Protein AF-A0ABD5DVJ6-F1 (afdb_monomer)

Nearest PDB structures (foldseek):
  5ahw-assembly3_E  TM=5.246E-01  e=1.212E+00  Mycolicibacterium smegmatis MC2 155
  5lp7-assembly2_C  TM=3.455E-01  e=2.845E-01  Bacillus subtilis subsp. subtilis str. 168
  5lp7-assembly1_G  TM=3.890E-01  e=6.079E-01  Bacillus subtilis subs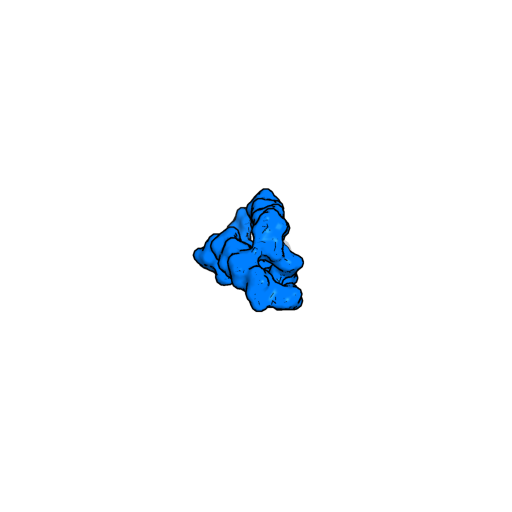p. subtilis str. 168
  7m3j-assembly1_B  TM=4.623E-01  e=2.417E+00  Homo sapiens

Organism: Acinetobacter baumannii (NCBI:txid470)

Radius of gyration: 22.81 Å; Cα contacts (8 Å, |Δi|>4): 68; chains: 1; bounding box: 55×20×65 Å

InterPro domains:
  IPR000788 Ribonucleotide reductase large subunit, C-terminal [PF02867] (2-57)
  IPR039718 Ribonucleoside-diphosphate reductase large subunit [PTHR11573] (2-69)

Structure (mmCIF, N/CA/C/O backbone):
data_AF-A0ABD5DVJ6-F1
#
_entry.id   AF-A0ABD5DVJ6-F1
#
loop_
_atom_site.group_PDB
_atom_site.id
_atom_site.type_symbol
_atom_site.label_atom_id
_atom_site.label_alt_id
_atom_site.label_comp_id
_atom_site.label_asym_id
_atom_site.label_entity_id
_atom_site.label_seq_id
_atom_site.pdbx_PDB_ins_code
_atom_site.Cartn_x
_atom_site.Cartn_y
_atom_site.Cartn_z
_atom_site.occupancy
_atom_site.B_iso_or_equiv
_atom_site.auth_seq_id
_atom_site.auth_comp_id
_atom_site.auth_asym_id
_atom_site.auth_atom_id
_atom_site.pdbx_PDB_model_num
ATOM 1 N N . SER A 1 1 ? -4.459 -7.297 -8.557 1.00 83.50 1 SER A N 1
ATOM 2 C CA . SER A 1 1 ? -4.554 -7.589 -10.003 1.00 83.50 1 SER A CA 1
ATOM 3 C C . SER A 1 1 ? -4.332 -6.303 -10.767 1.00 83.50 1 SER A C 1
ATOM 5 O O . SER A 1 1 ? -4.823 -5.284 -10.299 1.00 83.50 1 SER A O 1
ATOM 7 N N . TYR A 1 2 ? -3.640 -6.334 -11.909 1.00 89.00 2 TYR A N 1
ATOM 8 C CA . TYR A 1 2 ? -3.500 -5.151 -12.763 1.00 89.00 2 TYR A CA 1
ATOM 9 C C . TYR A 1 2 ? -4.847 -4.720 -13.343 1.00 89.00 2 TYR A C 1
ATOM 11 O O . TYR A 1 2 ? -5.103 -3.536 -13.437 1.00 89.00 2 TYR A O 1
ATOM 19 N N . TYR A 1 3 ? -5.745 -5.646 -13.680 1.00 91.50 3 TYR A N 1
ATOM 20 C CA . TYR A 1 3 ? -6.992 -5.344 -14.401 1.00 91.50 3 TYR A CA 1
ATOM 21 C C . TYR A 1 3 ? -8.154 -4.864 -13.526 1.00 91.50 3 TYR A C 1
ATOM 23 O O . TYR A 1 3 ? -9.216 -4.548 -14.046 1.00 91.50 3 TYR A O 1
ATOM 31 N N . VAL A 1 4 ? -7.949 -4.798 -12.213 1.00 93.38 4 VAL A N 1
ATOM 32 C CA . VAL A 1 4 ? -8.937 -4.299 -11.254 1.00 93.38 4 VAL A CA 1
ATOM 33 C C . VAL A 1 4 ? -8.522 -2.892 -10.846 1.00 93.38 4 VAL A C 1
ATOM 35 O O . VAL A 1 4 ? -7.334 -2.645 -10.649 1.00 93.38 4 VAL A O 1
ATOM 38 N N . ASP A 1 5 ? -9.472 -1.971 -10.706 1.00 94.88 5 ASP A N 1
ATOM 39 C CA . ASP A 1 5 ? -9.168 -0.662 -10.129 1.00 94.88 5 ASP A CA 1
ATOM 40 C C . ASP A 1 5 ? -8.758 -0.831 -8.654 1.00 94.88 5 ASP A C 1
ATOM 42 O O . ASP A 1 5 ? -9.460 -1.436 -7.835 1.00 94.88 5 ASP A O 1
ATOM 46 N N . GLN A 1 6 ? -7.573 -0.313 -8.326 1.00 96.62 6 GLN A N 1
ATOM 47 C CA . GLN A 1 6 ? -6.962 -0.473 -7.013 1.00 96.62 6 GLN A CA 1
ATOM 48 C C . GLN A 1 6 ? -7.784 0.194 -5.904 1.00 96.62 6 GLN A C 1
ATOM 50 O O . GLN A 1 6 ? -7.746 -0.277 -4.767 1.00 96.62 6 GLN A O 1
ATOM 55 N N . LEU A 1 7 ? -8.598 1.210 -6.214 1.00 97.31 7 LEU A N 1
ATOM 56 C CA . LEU A 1 7 ? -9.497 1.820 -5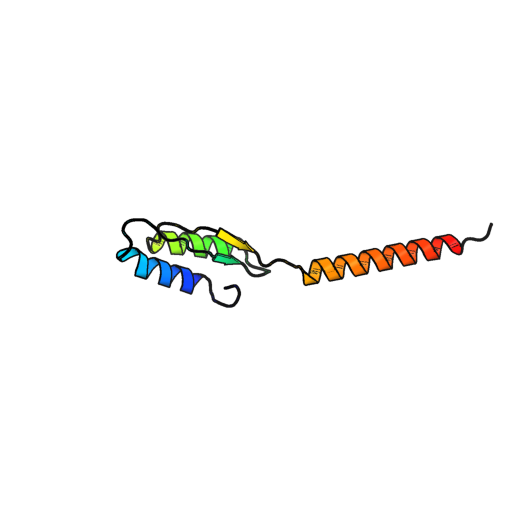.234 1.00 97.31 7 LEU A CA 1
ATOM 57 C C . LEU A 1 7 ? -10.541 0.830 -4.708 1.00 97.31 7 LEU A C 1
ATOM 59 O O . LEU A 1 7 ? -10.878 0.884 -3.524 1.00 97.31 7 LEU A O 1
ATOM 63 N N . TYR A 1 8 ? -11.022 -0.107 -5.529 1.00 97.50 8 TYR A N 1
ATOM 64 C CA . TYR A 1 8 ? -11.924 -1.161 -5.052 1.00 97.50 8 TYR A CA 1
ATOM 65 C C . TYR A 1 8 ? -11.215 -2.124 -4.105 1.00 97.50 8 TYR A C 1
ATOM 67 O O . TYR A 1 8 ? -11.780 -2.490 -3.074 1.00 97.50 8 TYR A O 1
ATOM 75 N N . ILE A 1 9 ? -9.967 -2.492 -4.408 1.00 97.25 9 ILE A N 1
ATOM 76 C CA . ILE A 1 9 ? -9.164 -3.352 -3.530 1.00 97.25 9 ILE A CA 1
ATOM 77 C C . ILE A 1 9 ? -8.939 -2.669 -2.179 1.00 97.25 9 ILE A C 1
ATOM 79 O O . ILE A 1 9 ? -9.140 -3.298 -1.141 1.00 97.25 9 ILE A O 1
ATOM 83 N N . ILE A 1 10 ? -8.591 -1.380 -2.187 1.00 97.88 10 ILE A N 1
ATOM 84 C CA . ILE A 1 10 ? -8.380 -0.579 -0.974 1.00 97.88 10 ILE A CA 1
ATOM 85 C C . ILE A 1 10 ? -9.664 -0.492 -0.148 1.00 97.88 10 ILE A C 1
ATOM 87 O O . ILE A 1 10 ? -9.634 -0.762 1.050 1.00 97.88 10 ILE A O 1
ATOM 91 N N . LYS A 1 11 ? -10.804 -0.174 -0.775 1.00 97.88 11 LYS A N 1
ATOM 92 C CA . LYS A 1 11 ? -12.103 -0.099 -0.088 1.00 97.88 11 LYS A CA 1
ATOM 93 C C . LYS A 1 11 ? -12.491 -1.441 0.528 1.00 97.88 11 LYS A C 1
ATOM 95 O O . LYS A 1 11 ? -12.840 -1.496 1.704 1.00 97.88 11 LYS A O 1
ATOM 100 N N . ALA A 1 12 ? -12.375 -2.531 -0.228 1.00 97.44 12 ALA A N 1
ATOM 101 C CA . ALA A 1 12 ? -12.665 -3.871 0.275 1.00 97.44 12 ALA A CA 1
ATOM 102 C C . ALA A 1 12 ? -11.719 -4.276 1.421 1.00 97.44 12 ALA A C 1
ATOM 104 O O . ALA A 1 12 ? -12.147 -4.916 2.383 1.00 97.44 12 ALA A O 1
ATOM 105 N N . ALA A 1 13 ? -10.439 -3.895 1.342 1.00 97.62 13 ALA A N 1
ATOM 106 C CA . ALA A 1 13 ? -9.467 -4.119 2.407 1.00 97.62 13 ALA A CA 1
ATOM 107 C C . ALA A 1 13 ? -9.812 -3.329 3.670 1.00 97.62 13 ALA A C 1
ATOM 109 O O . ALA A 1 13 ? -9.801 -3.901 4.758 1.00 97.62 13 ALA A O 1
ATOM 110 N N . ALA A 1 14 ? -10.191 -2.062 3.529 1.00 97.50 14 ALA A N 1
ATOM 111 C CA . ALA A 1 14 ? -10.594 -1.224 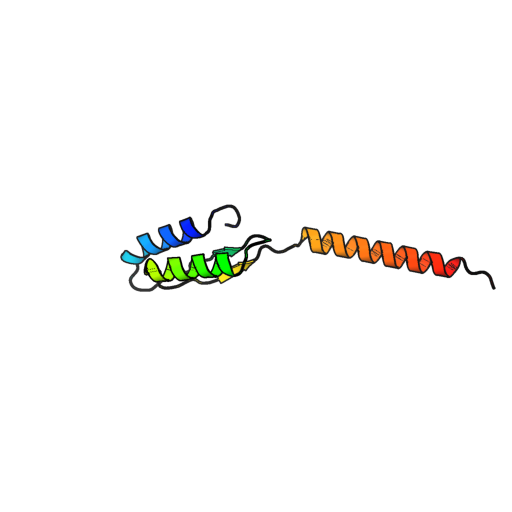4.647 1.00 97.50 14 ALA A CA 1
ATOM 112 C C . ALA A 1 14 ? -11.860 -1.749 5.346 1.00 97.50 14 ALA A C 1
ATOM 114 O O . ALA A 1 14 ? -11.895 -1.819 6.570 1.00 97.50 14 ALA A O 1
ATOM 115 N N . VAL A 1 15 ? -12.869 -2.212 4.597 1.00 97.81 15 VAL A N 1
ATOM 116 C CA . VAL A 1 15 ? -14.104 -2.770 5.185 1.00 97.81 15 VAL A CA 1
ATOM 117 C C . VAL A 1 15 ? -13.809 -3.979 6.075 1.00 97.81 15 VAL A C 1
ATOM 119 O O . VAL A 1 15 ? -14.291 -4.047 7.206 1.00 97.81 15 VAL A O 1
ATOM 122 N N . ARG A 1 16 ? -12.987 -4.928 5.604 1.00 97.06 16 ARG A N 1
ATOM 123 C CA . ARG A 1 16 ? -12.636 -6.109 6.412 1.00 97.06 16 ARG A CA 1
ATOM 124 C C . ARG A 1 16 ? -11.655 -5.796 7.547 1.00 97.06 16 ARG A C 1
ATOM 126 O O . ARG A 1 16 ? -11.628 -6.537 8.522 1.00 97.06 16 ARG A O 1
ATOM 133 N N . GLN A 1 17 ? -10.904 -4.688 7.464 1.00 96.62 17 GLN A N 1
ATOM 134 C CA . GLN A 1 17 ? -9.947 -4.262 8.495 1.00 96.62 17 GLN A CA 1
ATOM 135 C C . GLN A 1 17 ? -10.601 -4.087 9.873 1.00 96.62 17 GLN A C 1
ATOM 137 O O . GLN A 1 17 ? -9.921 -4.293 10.876 1.00 96.62 17 GLN A O 1
ATOM 142 N N . LYS A 1 18 ? -11.907 -3.776 9.923 1.00 95.50 18 LYS A N 1
ATOM 143 C CA . LYS A 1 18 ? -12.709 -3.708 11.157 1.00 95.50 18 LYS A CA 1
ATOM 144 C C . LYS A 1 18 ? -12.629 -4.987 12.000 1.00 95.50 18 LYS A C 1
ATOM 146 O O . LYS A 1 18 ? -12.675 -4.904 13.221 1.00 95.50 18 LYS A O 1
ATOM 151 N N . TRP A 1 19 ? -12.524 -6.146 11.354 1.00 97.06 19 TRP A N 1
ATOM 152 C CA . TRP A 1 19 ? -12.547 -7.463 12.000 1.00 97.06 19 TRP A CA 1
ATOM 153 C C . TRP A 1 19 ? -11.149 -8.074 12.158 1.00 97.06 19 TRP A C 1
ATOM 155 O O . TRP A 1 19 ? -11.029 -9.233 12.538 1.00 97.06 19 TRP A O 1
ATOM 165 N N . ILE A 1 20 ? -10.099 -7.310 11.839 1.00 96.81 20 ILE A N 1
ATOM 166 C CA . ILE A 1 20 ? -8.699 -7.731 11.929 1.00 96.81 20 ILE A CA 1
ATOM 167 C C . ILE A 1 20 ? -8.029 -6.900 13.024 1.00 96.81 20 ILE A C 1
ATOM 169 O O . ILE A 1 20 ? -7.811 -5.690 12.876 1.00 96.81 20 ILE A O 1
ATOM 173 N N . ASP A 1 21 ? -7.686 -7.572 14.116 1.00 96.44 21 ASP A N 1
ATOM 174 C CA . ASP A 1 21 ? -7.018 -7.019 15.293 1.00 96.44 21 ASP A CA 1
ATOM 175 C C . ASP A 1 21 ? -5.638 -6.440 14.942 1.00 96.44 21 ASP A C 1
ATOM 177 O O . ASP A 1 21 ? -5.346 -5.286 15.266 1.00 96.44 21 ASP A O 1
ATOM 181 N N . GLN A 1 22 ? -4.842 -7.179 14.165 1.00 96.00 22 GLN A N 1
ATOM 182 C CA . GLN A 1 22 ? -3.535 -6.746 13.675 1.00 96.00 22 GLN A CA 1
ATOM 183 C C . GLN A 1 22 ? -3.661 -6.038 12.326 1.00 96.00 22 GLN A C 1
ATOM 185 O O . GLN A 1 22 ? -4.267 -4.975 12.236 1.00 96.00 22 GLN A O 1
ATOM 190 N N . SER A 1 23 ? -3.108 -6.591 11.251 1.00 96.06 23 SER A N 1
ATOM 191 C CA . SER A 1 23 ? -3.137 -5.993 9.920 1.00 96.06 23 SER A CA 1
ATOM 192 C C . SER A 1 23 ? -3.240 -7.070 8.848 1.00 96.06 23 SER A C 1
ATOM 194 O O . SER A 1 23 ? -3.338 -8.258 9.142 1.00 96.06 23 SER A O 1
ATOM 196 N N . GLN A 1 24 ? -3.250 -6.644 7.594 1.00 96.56 24 GLN A N 1
ATOM 197 C CA . GLN A 1 24 ? -3.341 -7.531 6.447 1.00 96.56 24 GLN A CA 1
ATOM 198 C C . GLN A 1 24 ? -2.487 -6.999 5.308 1.00 96.56 24 GLN A C 1
ATOM 200 O O . GLN A 1 24 ? -2.475 -5.803 5.014 1.00 96.56 24 GLN A O 1
ATOM 205 N N . SER A 1 25 ? -1.817 -7.906 4.612 1.00 97.12 25 SER A N 1
ATOM 206 C CA . SER A 1 25 ? -1.010 -7.544 3.456 1.00 97.12 25 SER A CA 1
ATOM 207 C C . SER A 1 25 ? -1.902 -7.147 2.281 1.00 97.12 25 SER A C 1
ATOM 209 O O . SER A 1 25 ? -2.475 -7.997 1.599 1.00 97.12 25 SER A O 1
ATOM 211 N N . THR A 1 26 ? -2.008 -5.843 2.024 1.00 97.06 26 THR A N 1
ATOM 212 C CA . THR A 1 26 ? -2.734 -5.314 0.860 1.00 97.06 26 THR A CA 1
ATOM 213 C C . THR A 1 26 ? -1.748 -4.940 -0.242 1.00 97.06 26 THR A C 1
ATOM 215 O O . THR A 1 26 ? -1.033 -3.947 -0.124 1.00 97.06 26 THR A O 1
ATOM 218 N N . ASN A 1 27 ? -1.704 -5.739 -1.311 1.00 96.75 27 ASN A N 1
ATOM 219 C CA . ASN A 1 27 ? -0.856 -5.491 -2.480 1.00 96.75 27 ASN A CA 1
ATOM 220 C C . ASN A 1 27 ? -1.587 -4.646 -3.523 1.00 96.75 27 ASN A C 1
ATOM 222 O O . ASN A 1 27 ? -2.675 -5.019 -3.968 1.00 96.75 27 ASN A O 1
ATOM 226 N N . LEU A 1 28 ? -0.953 -3.557 -3.951 1.00 96.81 28 LEU A N 1
ATOM 227 C CA . LEU A 1 28 ? -1.421 -2.686 -5.022 1.00 96.81 28 LEU A CA 1
ATOM 228 C C . LEU A 1 28 ? -0.634 -2.957 -6.301 1.00 96.81 28 LEU A C 1
ATOM 230 O O . LEU A 1 28 ? 0.552 -3.282 -6.270 1.00 96.81 28 LEU A O 1
ATOM 234 N N . PHE A 1 29 ? -1.304 -2.828 -7.437 1.00 96.25 29 PHE A N 1
ATOM 235 C CA . PHE A 1 29 ? -0.750 -3.123 -8.751 1.00 96.25 29 PHE A CA 1
ATOM 236 C C . PHE A 1 29 ? -0.895 -1.896 -9.646 1.00 96.25 29 PHE A C 1
ATOM 238 O O . PHE A 1 29 ? -2.003 -1.544 -10.046 1.00 96.25 29 PHE A O 1
ATOM 245 N N . ALA A 1 30 ? 0.225 -1.256 -9.967 1.00 95.06 30 ALA A N 1
ATOM 246 C CA . ALA A 1 30 ? 0.269 -0.126 -10.882 1.00 95.06 30 ALA A CA 1
ATOM 247 C C . ALA A 1 30 ? 0.476 -0.622 -12.315 1.00 95.06 30 ALA A C 1
ATOM 249 O O . ALA A 1 30 ? 1.461 -1.300 -12.620 1.00 95.06 30 ALA A O 1
ATOM 250 N N . LYS A 1 31 ? -0.466 -0.288 -13.200 1.00 93.12 31 LYS A N 1
ATOM 251 C CA . LYS A 1 31 ? -0.313 -0.499 -14.645 1.00 93.12 31 LYS A CA 1
ATOM 252 C C . LYS A 1 31 ? 0.701 0.485 -15.225 1.00 93.12 31 LYS A C 1
ATOM 254 O O . LYS A 1 31 ? 0.974 1.531 -14.630 1.00 93.12 31 LYS A O 1
ATOM 259 N N . GLN A 1 32 ? 1.189 0.192 -16.428 1.00 88.44 32 GLN A N 1
ATOM 260 C CA . GLN A 1 32 ? 1.884 1.197 -17.235 1.00 88.44 32 GLN A CA 1
ATOM 261 C C . GLN A 1 32 ? 1.031 2.469 -17.353 1.00 88.44 32 GLN A C 1
ATOM 263 O O . GLN A 1 32 ? -0.174 2.393 -17.586 1.00 88.44 32 GLN A O 1
ATOM 268 N N . GLY A 1 33 ? 1.665 3.627 -17.173 1.00 88.75 33 GLY A N 1
ATOM 269 C CA . GLY A 1 33 ? 0.989 4.926 -17.214 1.00 88.75 33 GLY A CA 1
ATOM 270 C C . GLY A 1 33 ? 0.318 5.354 -15.906 1.00 88.75 33 GLY A C 1
ATOM 271 O O . GLY A 1 33 ? -0.237 6.445 -15.868 1.00 88.75 33 GLY A O 1
ATOM 272 N N . THR A 1 34 ? 0.394 4.555 -14.831 1.00 93.56 34 THR A N 1
ATOM 273 C CA . THR A 1 34 ? -0.030 5.010 -13.493 1.00 93.56 34 THR A CA 1
ATOM 274 C C . THR A 1 34 ? 0.826 6.204 -13.077 1.00 93.56 34 THR A C 1
ATOM 276 O O . THR A 1 34 ? 2.055 6.115 -13.063 1.00 93.56 34 THR A O 1
ATOM 279 N N . THR A 1 35 ? 0.185 7.321 -12.747 1.00 95.31 35 THR A N 1
ATOM 280 C CA . THR A 1 35 ? 0.873 8.566 -12.396 1.00 95.31 35 THR A CA 1
ATOM 281 C C . THR A 1 35 ? 1.095 8.681 -10.889 1.00 95.31 35 THR A C 1
ATOM 283 O O . THR A 1 35 ? 0.433 8.024 -10.086 1.00 95.31 35 THR A O 1
ATOM 286 N N . GLY A 1 36 ? 1.991 9.582 -10.473 1.00 96.44 36 GLY A N 1
ATOM 287 C CA . GLY A 1 36 ? 2.173 9.892 -9.050 1.00 96.44 36 GLY A CA 1
ATOM 288 C C . GLY A 1 36 ? 0.899 10.424 -8.381 1.00 96.44 36 GLY A C 1
ATOM 289 O O . GLY A 1 36 ? 0.665 10.151 -7.207 1.00 96.44 36 GLY A O 1
ATOM 290 N N . ARG A 1 37 ? 0.036 11.115 -9.137 1.00 97.50 37 ARG A N 1
ATOM 291 C CA . ARG A 1 37 ? -1.261 11.599 -8.648 1.00 97.50 37 ARG A CA 1
ATOM 292 C C . ARG A 1 37 ? -2.232 10.453 -8.363 1.00 97.50 37 ARG A C 1
ATOM 294 O O . ARG A 1 37 ? -2.976 10.519 -7.389 1.00 97.50 37 ARG A O 1
ATOM 301 N N . ASP A 1 38 ? -2.201 9.400 -9.175 1.00 96.88 38 ASP A N 1
ATOM 302 C CA . ASP A 1 38 ? -3.019 8.205 -8.942 1.00 96.88 38 ASP A CA 1
ATOM 303 C C . ASP A 1 38 ? -2.569 7.480 -7.671 1.00 96.88 38 ASP A C 1
ATOM 305 O O . ASP A 1 38 ? -3.397 7.080 -6.853 1.00 96.88 38 ASP A O 1
ATOM 309 N N . LEU A 1 39 ? -1.253 7.375 -7.464 1.00 97.38 39 LEU A N 1
ATOM 310 C CA . LEU A 1 39 ? -0.690 6.793 -6.246 1.00 97.38 39 LEU A CA 1
ATOM 311 C C . LEU A 1 39 ? -1.063 7.610 -5.003 1.00 97.38 39 LEU A C 1
ATOM 313 O O . 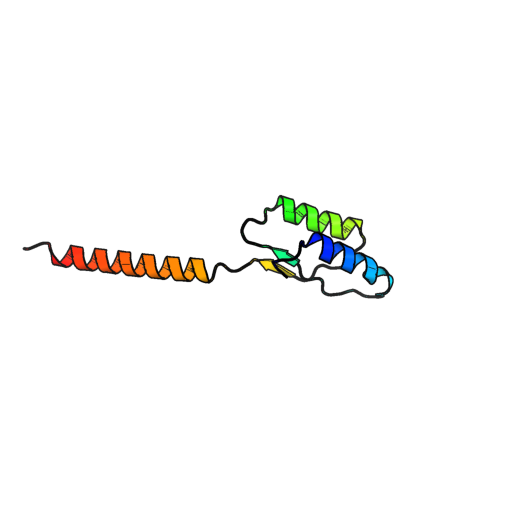LEU A 1 39 ? -1.492 7.032 -4.004 1.00 97.38 39 LEU A O 1
ATOM 317 N N . ASP A 1 40 ? -0.956 8.939 -5.066 1.00 97.94 40 ASP A N 1
ATOM 318 C CA . ASP A 1 40 ? -1.383 9.824 -3.976 1.00 97.94 40 ASP A CA 1
ATOM 319 C C . ASP A 1 40 ? -2.866 9.625 -3.634 1.00 97.94 40 ASP A C 1
ATOM 321 O O . ASP A 1 40 ? -3.224 9.455 -2.465 1.00 97.94 40 ASP A O 1
ATOM 325 N N . LEU A 1 41 ? -3.729 9.538 -4.652 1.00 98.19 41 LEU A N 1
ATOM 326 C CA . LEU A 1 41 ? -5.147 9.251 -4.463 1.00 98.19 41 LEU A CA 1
ATOM 327 C C . LEU A 1 41 ? -5.364 7.904 -3.758 1.00 98.19 41 LEU A C 1
ATOM 329 O O . LEU A 1 41 ? -6.192 7.819 -2.845 1.00 98.19 41 LEU A O 1
ATOM 333 N N . TRP A 1 42 ? -4.632 6.858 -4.147 1.00 97.94 42 TRP A N 1
ATOM 334 C CA . TRP A 1 42 ? -4.736 5.531 -3.537 1.00 97.94 42 TRP A CA 1
ATOM 335 C C . TRP A 1 42 ? -4.341 5.554 -2.060 1.00 97.94 42 TRP A C 1
ATOM 337 O O . TRP A 1 42 ? -5.127 5.129 -1.209 1.00 97.94 42 TRP A O 1
ATOM 347 N N . TYR A 1 43 ? -3.164 6.093 -1.735 1.00 97.94 43 TYR A N 1
ATOM 348 C CA . TYR A 1 43 ? -2.659 6.134 -0.360 1.00 97.94 43 TYR A CA 1
ATOM 349 C C . TYR A 1 43 ? -3.482 7.061 0.536 1.00 97.94 43 TYR A C 1
ATOM 351 O O . TYR A 1 43 ? -3.829 6.691 1.661 1.00 97.94 43 TYR A O 1
ATOM 359 N N . THR A 1 44 ? -3.878 8.228 0.027 1.00 98.25 44 THR A N 1
ATOM 360 C CA . THR A 1 44 ? -4.759 9.150 0.750 1.00 98.25 44 THR A CA 1
ATOM 361 C C . THR A 1 44 ? -6.120 8.509 1.022 1.00 98.25 44 THR A C 1
ATOM 363 O O . THR A 1 44 ? -6.652 8.638 2.126 1.00 98.25 44 THR A O 1
ATOM 366 N N . THR A 1 45 ? -6.678 7.766 0.062 1.00 98.44 45 THR A N 1
ATOM 367 C CA . THR A 1 45 ? -7.936 7.030 0.261 1.00 98.44 45 THR A CA 1
ATOM 368 C C . THR A 1 45 ? -7.777 5.909 1.287 1.00 98.44 45 THR A C 1
ATOM 370 O O . THR A 1 45 ? -8.607 5.792 2.185 1.00 98.44 45 THR A O 1
ATOM 373 N N . ALA A 1 46 ? -6.699 5.124 1.212 1.00 97.88 46 ALA A N 1
ATOM 374 C CA . ALA A 1 46 ? -6.409 4.063 2.177 1.00 97.88 46 ALA A CA 1
ATOM 375 C C . ALA A 1 46 ? -6.333 4.602 3.613 1.00 97.88 46 ALA A C 1
ATOM 377 O O . ALA A 1 46 ? -6.993 4.070 4.508 1.00 97.88 46 ALA A O 1
ATOM 378 N N . LYS A 1 47 ? -5.608 5.712 3.810 1.00 97.31 47 LYS A N 1
ATOM 379 C CA . LYS A 1 47 ? -5.505 6.402 5.100 1.00 97.31 47 LYS A CA 1
ATOM 380 C C . LYS A 1 47 ? -6.867 6.896 5.593 1.00 97.31 47 LYS A C 1
ATOM 382 O O . LYS A 1 47 ? -7.221 6.643 6.740 1.00 97.31 47 LYS A O 1
ATOM 387 N N . LYS A 1 48 ? -7.648 7.562 4.733 1.00 98.19 48 LYS A N 1
ATOM 388 C CA . LYS A 1 48 ? -8.993 8.069 5.077 1.00 98.19 48 LYS A CA 1
ATOM 389 C C . LYS A 1 48 ? -9.963 6.957 5.484 1.00 98.19 48 LYS A C 1
ATOM 391 O O . LYS A 1 48 ? -10.818 7.187 6.329 1.00 98.19 48 LYS A O 1
ATOM 396 N N . LEU A 1 49 ? -9.829 5.769 4.897 1.00 97.75 49 LEU A N 1
ATOM 397 C CA . LEU A 1 49 ? -10.682 4.615 5.188 1.00 97.75 49 LEU A CA 1
ATOM 398 C C . LEU A 1 49 ? -10.192 3.766 6.374 1.00 97.75 49 LEU A C 1
ATOM 400 O O . LEU A 1 49 ? -10.819 2.760 6.695 1.00 97.75 49 LEU A O 1
ATOM 404 N N . GLY A 1 50 ? -9.085 4.139 7.024 1.00 96.44 50 GLY A N 1
ATOM 405 C CA . GLY A 1 50 ? -8.554 3.409 8.176 1.00 96.44 50 GLY A CA 1
ATOM 406 C C . GLY A 1 50 ? -7.887 2.076 7.824 1.00 96.44 50 GLY A C 1
ATOM 407 O O . GLY A 1 50 ? -7.771 1.200 8.683 1.00 96.44 50 GLY A O 1
ATOM 408 N N . LEU A 1 51 ? -7.442 1.895 6.575 1.00 97.69 51 LEU A N 1
ATOM 409 C CA . LEU A 1 51 ? -6.626 0.737 6.217 1.00 97.69 51 LEU A CA 1
ATOM 410 C C . LEU A 1 51 ? -5.256 0.863 6.895 1.00 97.69 51 LEU A C 1
ATOM 412 O O . LEU A 1 51 ? -4.555 1.853 6.699 1.00 97.69 51 LEU A O 1
ATOM 416 N N . LYS A 1 52 ? -4.871 -0.144 7.686 1.00 97.38 52 LYS A N 1
ATOM 417 C CA . LYS A 1 52 ? -3.663 -0.069 8.522 1.00 97.38 52 LYS A CA 1
ATOM 418 C C . LYS A 1 52 ? -2.374 -0.152 7.708 1.00 97.38 52 LYS A C 1
ATOM 420 O O . LYS A 1 52 ? -1.422 0.560 8.010 1.00 97.38 52 LYS A O 1
ATOM 425 N N . THR A 1 53 ? -2.328 -1.025 6.701 1.00 97.06 53 THR A N 1
ATOM 426 C CA . THR A 1 53 ? -1.110 -1.278 5.922 1.00 97.06 53 THR A CA 1
ATOM 427 C C . THR A 1 53 ? -1.400 -1.518 4.439 1.00 97.06 53 THR A C 1
ATOM 429 O O . THR A 1 53 ? -2.392 -2.136 4.047 1.00 97.06 53 THR A O 1
ATOM 432 N N . THR A 1 54 ? -0.478 -1.045 3.603 1.00 96.75 54 THR A N 1
ATOM 433 C CA . THR A 1 54 ? -0.289 -1.482 2.214 1.00 96.75 54 THR A CA 1
ATOM 434 C C . THR A 1 54 ? 1.075 -2.147 2.141 1.00 96.75 54 THR A C 1
ATOM 436 O O . THR A 1 54 ? 2.045 -1.569 2.622 1.00 96.75 54 THR A O 1
ATOM 439 N N . TYR A 1 55 ? 1.158 -3.350 1.582 1.00 96.00 55 TYR A N 1
ATOM 440 C CA . TYR A 1 55 ? 2.382 -4.145 1.641 1.00 96.00 55 TYR A CA 1
ATOM 441 C C . TYR A 1 55 ? 3.332 -3.809 0.490 1.00 96.00 55 TYR A C 1
ATOM 443 O O . TYR A 1 55 ? 4.407 -3.266 0.721 1.00 96.00 55 TYR A O 1
ATOM 451 N N . TYR A 1 56 ? 2.908 -4.048 -0.752 1.00 94.75 56 TYR A N 1
ATOM 452 C CA . TYR A 1 56 ? 3.695 -3.708 -1.934 1.00 94.75 56 TYR A CA 1
ATOM 453 C C . TYR A 1 56 ? 2.914 -2.888 -2.947 1.00 94.75 56 TYR A C 1
ATOM 455 O O . TYR A 1 56 ? 1.721 -3.10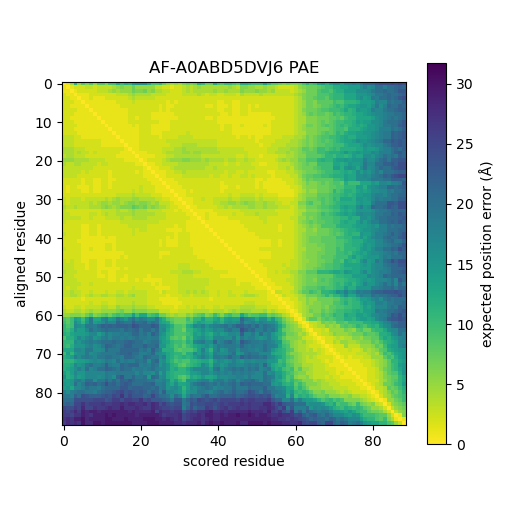9 -3.160 1.00 94.75 56 TYR A O 1
ATOM 463 N N . LEU A 1 57 ? 3.642 -2.009 -3.637 1.00 95.38 57 LEU A N 1
ATOM 464 C CA . LEU A 1 57 ? 3.254 -1.474 -4.932 1.00 95.38 57 LEU A CA 1
ATOM 465 C C . LEU A 1 57 ? 4.014 -2.239 -6.017 1.00 95.38 57 LEU A C 1
ATOM 467 O O . LEU A 1 57 ? 5.229 -2.107 -6.153 1.00 95.38 57 LEU A O 1
ATOM 471 N N . ARG A 1 58 ? 3.298 -3.049 -6.794 1.00 94.75 58 ARG A N 1
ATOM 472 C CA . ARG A 1 58 ? 3.873 -3.807 -7.901 1.00 94.75 58 ARG A CA 1
ATOM 473 C C . ARG A 1 58 ? 3.607 -3.089 -9.216 1.00 94.75 58 ARG A C 1
ATOM 475 O O . ARG A 1 58 ? 2.473 -3.059 -9.689 1.00 94.75 58 ARG A O 1
ATOM 482 N N . ASN A 1 59 ? 4.662 -2.576 -9.835 1.00 92.19 59 ASN A N 1
ATOM 483 C CA . ASN A 1 59 ? 4.585 -2.029 -11.186 1.00 92.19 59 ASN A CA 1
ATOM 484 C C . ASN A 1 59 ? 4.476 -3.158 -12.216 1.00 92.19 59 ASN A C 1
ATOM 486 O O . ASN A 1 59 ? 5.033 -4.244 -12.035 1.00 92.19 59 ASN A O 1
ATOM 490 N N . GLN A 1 60 ? 3.714 -2.931 -13.281 1.00 89.81 60 GLN A N 1
ATOM 491 C CA . GLN A 1 60 ? 3.665 -3.837 -14.421 1.00 89.81 60 GLN A CA 1
ATOM 492 C C . GLN A 1 60 ? 5.014 -3.785 -15.139 1.00 89.81 60 GLN A C 1
ATOM 494 O O . GLN A 1 60 ? 5.471 -2.714 -15.525 1.00 89.81 60 GLN A O 1
ATOM 499 N N . SER A 1 61 ? 5.670 -4.938 -15.268 1.00 82.06 61 SER A N 1
ATOM 500 C CA . SER A 1 61 ? 6.954 -5.039 -15.955 1.00 82.06 61 SER A CA 1
ATOM 501 C C . SER A 1 61 ? 6.762 -5.031 -17.467 1.00 82.06 61 SER A C 1
ATOM 503 O O . SER A 1 61 ? 5.958 -5.799 -17.998 1.00 82.06 61 SER A O 1
ATOM 505 N N . ASP A 1 62 ? 7.595 -4.265 -18.154 1.00 70.12 62 ASP A N 1
ATOM 506 C CA . ASP A 1 62 ? 7.645 -4.167 -19.611 1.00 70.12 62 ASP A CA 1
ATOM 507 C C . ASP A 1 62 ? 8.487 -5.307 -20.213 1.00 70.12 62 ASP A C 1
ATOM 509 O O . ASP A 1 62 ? 9.468 -5.078 -20.919 1.00 70.12 62 ASP A O 1
ATOM 513 N N . ALA A 1 63 ? 8.140 -6.564 -19.917 1.00 68.38 63 ALA A N 1
ATOM 514 C CA . ALA A 1 63 ? 8.864 -7.727 -20.445 1.00 68.38 63 ALA A CA 1
ATOM 515 C C . ALA A 1 63 ? 8.816 -7.774 -21.987 1.00 68.38 63 ALA A C 1
ATOM 517 O O . ALA A 1 63 ? 9.834 -7.980 -22.641 1.00 68.38 63 ALA A O 1
ATOM 518 N N . GLU A 1 64 ? 7.660 -7.477 -22.581 1.00 60.59 64 GLU A N 1
ATOM 519 C CA . GLU A 1 64 ? 7.489 -7.427 -24.041 1.00 60.59 64 GLU A CA 1
ATOM 520 C C . GLU A 1 64 ? 8.239 -6.249 -24.677 1.00 60.59 64 GLU A C 1
ATOM 522 O O . GLU A 1 64 ? 8.899 -6.393 -25.706 1.00 60.59 64 GLU A O 1
ATOM 527 N N . LYS A 1 65 ? 8.204 -5.080 -24.033 1.00 62.59 65 LYS A N 1
ATOM 528 C CA . LYS A 1 65 ? 8.910 -3.874 -24.489 1.00 62.59 65 LYS A CA 1
ATOM 529 C C . LYS A 1 65 ? 10.424 -4.040 -24.389 1.00 62.59 65 LYS A C 1
ATOM 531 O O . LYS A 1 65 ? 11.131 -3.660 -25.314 1.00 62.59 65 LYS A O 1
ATOM 536 N N . SER A 1 66 ? 10.925 -4.640 -23.310 1.00 64.38 66 SER A N 1
ATOM 537 C CA . SER A 1 66 ? 12.355 -4.929 -23.146 1.00 64.38 66 SER A CA 1
ATOM 538 C C . SER A 1 66 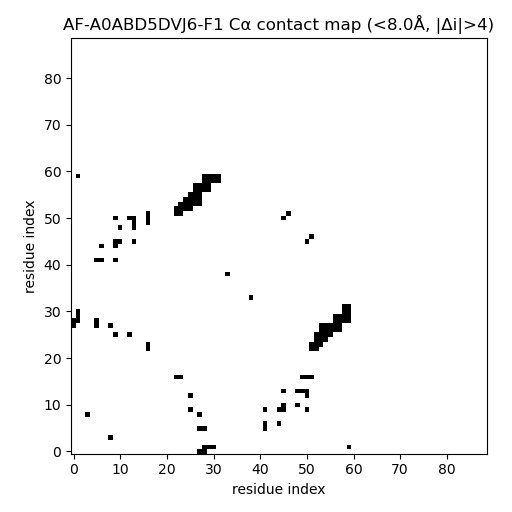? 12.848 -5.997 -24.125 1.00 64.38 66 SER A C 1
ATOM 540 O O . SER A 1 66 ? 13.942 -5.848 -24.667 1.00 64.38 66 SER A O 1
ATOM 542 N N . ALA A 1 67 ? 12.039 -7.016 -24.435 1.00 72.31 67 ALA A N 1
ATOM 543 C CA . ALA A 1 67 ? 12.339 -7.969 -25.503 1.00 72.31 67 ALA A CA 1
ATOM 544 C C . ALA A 1 67 ? 12.383 -7.281 -26.880 1.00 72.31 67 ALA A C 1
ATOM 546 O O . ALA A 1 67 ? 13.369 -7.419 -27.599 1.00 72.31 67 ALA A O 1
ATOM 547 N N . SER A 1 68 ? 11.378 -6.459 -27.203 1.00 72.56 68 SER A N 1
ATOM 548 C CA . SER A 1 68 ? 11.337 -5.675 -28.447 1.00 72.56 68 SER A CA 1
ATOM 549 C C . SER A 1 68 ? 12.538 -4.729 -28.583 1.00 72.56 68 SER A C 1
ATOM 551 O O . SER A 1 68 ? 13.135 -4.625 -29.656 1.00 72.56 68 SER A O 1
ATOM 553 N N . MET A 1 69 ? 12.939 -4.073 -27.490 1.00 79.44 69 MET A N 1
ATOM 554 C CA . MET A 1 69 ? 14.094 -3.174 -27.473 1.00 79.44 69 MET A CA 1
ATOM 555 C C . MET A 1 69 ? 15.405 -3.939 -27.713 1.00 79.44 69 MET A C 1
ATOM 557 O O . MET A 1 69 ? 16.234 -3.484 -28.496 1.00 79.44 69 MET A O 1
ATOM 561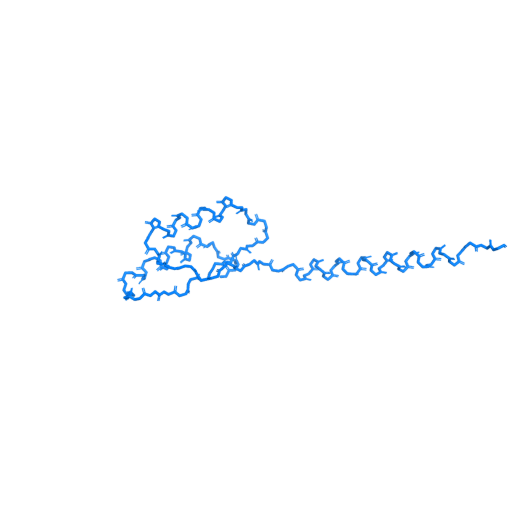 N N . ARG A 1 70 ? 15.568 -5.136 -27.126 1.00 83.69 70 ARG A N 1
ATOM 562 C CA . ARG A 1 70 ? 16.734 -6.006 -27.378 1.00 83.69 70 ARG A CA 1
ATOM 563 C C . ARG A 1 70 ? 16.842 -6.410 -28.846 1.00 83.69 70 ARG A C 1
ATOM 565 O O . ARG A 1 70 ? 17.927 -6.332 -29.409 1.00 83.69 70 ARG A O 1
ATOM 572 N N . THR A 1 71 ? 15.734 -6.800 -29.477 1.00 82.75 71 THR A N 1
ATOM 573 C CA . THR A 1 71 ? 15.732 -7.176 -30.899 1.00 82.75 71 THR A CA 1
ATOM 574 C C . THR A 1 71 ? 16.125 -6.003 -31.797 1.00 82.75 71 THR A C 1
ATOM 576 O O . THR A 1 71 ? 16.918 -6.186 -32.717 1.00 82.75 71 THR A O 1
ATOM 579 N N . LYS A 1 72 ? 15.632 -4.789 -31.508 1.00 84.69 72 LYS A N 1
ATOM 580 C CA . LYS A 1 72 ? 16.006 -3.577 -32.256 1.00 84.69 72 LYS A CA 1
ATOM 581 C C . LYS A 1 72 ? 17.496 -3.264 -32.143 1.00 84.69 72 LYS A C 1
ATOM 583 O O . LYS A 1 72 ? 18.131 -3.026 -33.161 1.00 84.69 72 LYS A O 1
ATOM 588 N N . VAL A 1 73 ? 18.056 -3.342 -30.936 1.00 88.38 73 VAL A N 1
ATOM 589 C CA . VAL A 1 73 ? 19.489 -3.103 -30.702 1.00 88.38 73 VAL A CA 1
ATOM 590 C C . VAL A 1 73 ? 20.350 -4.126 -31.448 1.00 88.38 73 VAL A C 1
ATOM 592 O O . VAL A 1 73 ? 21.337 -3.752 -32.071 1.00 88.38 73 VAL A O 1
ATOM 595 N N . ILE A 1 74 ? 19.969 -5.408 -31.448 1.00 88.44 74 ILE A N 1
ATOM 596 C CA . ILE A 1 74 ? 20.696 -6.445 -32.200 1.00 88.44 74 ILE A CA 1
ATOM 597 C C . ILE A 1 74 ? 20.647 -6.170 -33.709 1.00 88.44 74 ILE A C 1
ATOM 599 O O . ILE A 1 74 ? 21.669 -6.290 -34.380 1.0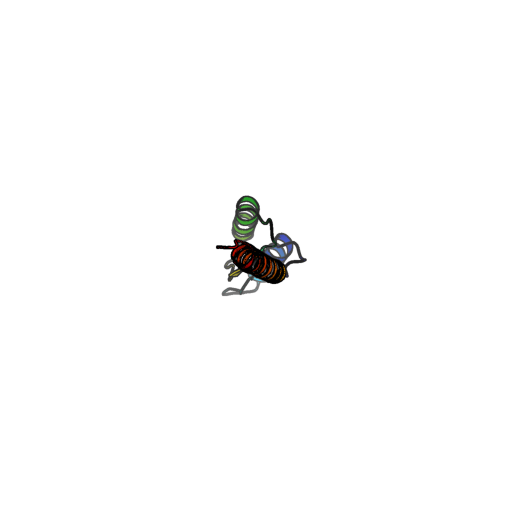0 88.44 74 ILE A O 1
ATOM 603 N N . ALA A 1 75 ? 19.488 -5.775 -34.243 1.00 86.31 75 ALA A N 1
ATOM 604 C CA . ALA A 1 75 ? 19.347 -5.436 -35.659 1.00 86.31 75 ALA A CA 1
ATOM 605 C C . ALA A 1 75 ? 20.185 -4.203 -36.048 1.00 86.31 75 ALA A C 1
ATOM 607 O O . ALA A 1 75 ? 20.824 -4.191 -37.097 1.00 86.31 75 ALA A O 1
ATOM 608 N N . GLU A 1 76 ? 20.225 -3.185 -35.188 1.00 88.25 76 GLU A N 1
ATOM 609 C CA . GLU A 1 76 ? 21.020 -1.973 -35.397 1.00 88.25 76 GLU A CA 1
ATOM 610 C C . GLU A 1 76 ? 22.529 -2.265 -35.360 1.00 88.25 76 GLU A C 1
ATOM 612 O O . GLU A 1 76 ? 23.267 -1.827 -36.242 1.00 88.25 76 GLU A O 1
ATOM 617 N N . LEU A 1 77 ? 22.980 -3.096 -34.413 1.00 87.69 77 LEU A N 1
ATOM 618 C CA . LEU A 1 77 ? 24.367 -3.566 -34.342 1.00 87.69 77 LEU A CA 1
ATOM 619 C C . LEU A 1 77 ? 24.760 -4.413 -35.561 1.00 87.69 77 LEU A C 1
ATOM 621 O O . LEU A 1 77 ? 25.864 -4.258 -36.082 1.00 87.69 77 LEU A O 1
ATOM 625 N N . ALA A 1 78 ? 23.866 -5.284 -36.039 1.00 86.50 78 ALA A N 1
ATOM 626 C CA . ALA A 1 78 ? 24.104 -6.093 -37.232 1.00 86.50 78 ALA A CA 1
ATOM 627 C C . ALA A 1 78 ? 24.246 -5.222 -38.492 1.00 86.50 78 ALA A C 1
ATOM 629 O O . ALA A 1 78 ? 25.179 -5.413 -39.271 1.00 86.50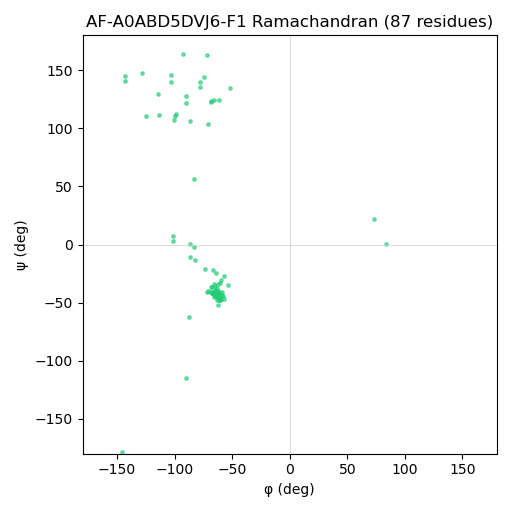 78 ALA A O 1
ATOM 630 N N . ASN A 1 79 ? 23.379 -4.219 -38.657 1.00 84.94 79 ASN A N 1
ATOM 631 C CA . ASN A 1 79 ? 23.457 -3.270 -39.769 1.00 84.94 79 ASN A CA 1
ATOM 632 C C . ASN A 1 79 ? 24.728 -2.410 -39.709 1.00 84.94 79 ASN A C 1
ATOM 634 O O . ASN A 1 79 ? 25.369 -2.187 -40.735 1.00 84.94 79 ASN A O 1
ATOM 638 N N . ALA A 1 80 ? 25.140 -1.976 -38.515 1.00 85.75 80 ALA A N 1
ATOM 639 C CA . ALA A 1 80 ? 26.388 -1.240 -38.324 1.00 85.75 80 ALA A CA 1
ATOM 640 C C . ALA A 1 80 ? 27.634 -2.093 -38.634 1.00 85.75 80 ALA A C 1
ATOM 642 O O . ALA A 1 80 ? 28.623 -1.572 -39.144 1.00 85.75 80 ALA A O 1
ATOM 643 N N . ALA A 1 81 ? 27.597 -3.400 -38.353 1.00 81.50 81 ALA A N 1
ATOM 644 C CA . ALA A 1 81 ? 28.677 -4.324 -38.701 1.00 81.50 81 ALA A CA 1
ATOM 645 C C . ALA A 1 81 ? 28.754 -4.585 -40.215 1.00 81.50 81 ALA A C 1
ATOM 647 O O . ALA A 1 81 ? 29.847 -4.599 -40.778 1.00 81.50 81 ALA A O 1
ATOM 648 N N . LEU A 1 82 ? 27.605 -4.729 -40.882 1.00 73.62 82 LEU A N 1
ATOM 649 C CA . LEU A 1 82 ? 27.521 -4.895 -42.337 1.00 73.62 82 LEU A CA 1
ATOM 650 C C . LEU A 1 82 ? 28.008 -3.648 -43.092 1.00 73.62 82 LEU A C 1
ATOM 652 O O . LEU A 1 82 ? 28.738 -3.784 -44.070 1.00 73.62 82 LEU A O 1
ATOM 656 N N . GLY A 1 83 ? 27.683 -2.444 -42.609 1.00 68.94 83 GLY A N 1
ATOM 657 C CA . GLY A 1 83 ? 28.149 -1.185 -43.206 1.00 68.94 83 GLY A CA 1
ATOM 658 C C . GLY A 1 83 ? 29.662 -0.950 -43.104 1.00 68.94 83 GLY A C 1
ATOM 659 O O . GLY A 1 83 ? 30.220 -0.215 -43.909 1.00 68.94 83 GLY A O 1
ATOM 660 N N . LYS A 1 84 ? 30.354 -1.603 -42.159 1.00 61.09 84 LYS A N 1
ATOM 661 C CA . LYS A 1 84 ? 31.823 -1.536 -42.035 1.00 61.09 84 LYS A CA 1
ATOM 662 C C . LYS A 1 84 ? 32.567 -2.492 -42.969 1.00 61.09 84 LYS A C 1
ATOM 664 O O . LYS A 1 84 ? 33.774 -2.352 -43.126 1.00 61.09 84 LYS A O 1
ATOM 669 N N . LEU A 1 85 ? 31.874 -3.455 -43.580 1.00 55.09 85 LEU A N 1
ATOM 670 C CA . LEU A 1 85 ? 32.465 -4.390 -44.543 1.00 55.09 85 LEU A CA 1
ATOM 671 C C . LEU A 1 85 ? 32.474 -3.843 -45.983 1.00 55.09 85 LEU A C 1
ATOM 673 O O . LEU A 1 85 ? 33.092 -4.451 -46.852 1.00 55.09 85 LEU A O 1
ATOM 677 N N . SER A 1 86 ? 31.770 -2.736 -46.245 1.00 57.53 86 SER A N 1
ATOM 678 C CA . SER A 1 86 ? 31.571 -2.176 -47.587 1.00 57.53 86 SER A CA 1
ATOM 679 C C . SER A 1 86 ? 32.450 -0.972 -47.923 1.00 57.53 86 SER A C 1
ATOM 681 O O . SER A 1 86 ? 32.265 -0.412 -48.997 1.00 57.53 86 SER A O 1
ATOM 683 N N . GLU A 1 87 ? 33.363 -0.545 -47.046 1.00 52.50 87 GLU A N 1
ATOM 684 C CA . GLU A 1 87 ? 34.381 0.451 -47.409 1.00 52.50 87 GLU A CA 1
ATOM 685 C C . GLU A 1 87 ? 35.584 -0.277 -48.032 1.00 52.50 87 GLU A C 1
ATOM 687 O O . GLU A 1 87 ? 36.309 -0.971 -47.313 1.00 52.50 87 GLU A O 1
ATOM 692 N N . PRO A 1 88 ? 35.792 -0.196 -49.363 1.00 55.06 88 PRO A N 1
ATOM 693 C CA . PRO A 1 88 ? 36.966 -0.775 -49.988 1.00 55.06 88 PRO A CA 1
ATOM 694 C C . PRO A 1 88 ? 38.173 0.140 -49.753 1.00 55.06 88 PRO A C 1
ATOM 696 O O . PRO A 1 88 ? 38.058 1.366 -49.794 1.00 55.06 88 PRO A O 1
ATOM 699 N N . THR A 1 89 ? 39.314 -0.492 -49.483 1.00 53.00 89 THR A N 1
ATOM 700 C CA . THR A 1 89 ? 40.646 0.131 -49.451 1.00 53.00 89 THR A CA 1
ATOM 701 C C . THR A 1 89 ? 41.057 0.617 -50.836 1.00 53.00 89 THR A C 1
ATOM 703 O O . THR A 1 89 ? 40.652 -0.039 -51.824 1.00 53.00 89 THR A O 1
#

pLDDT: mean 88.63, std 12.71, range [52.5, 98.44]

Mean predicted aligned error: 8.79 Å

Foldseek 3Di:
DQPDQLLVLLLVLLVCVVVPPDADAREAEAEPPCDPVNVVVNVVSSVVSPHPDYHYYHYDDPPVVVVVVVVVVVVVVVVVVVVVVPDDD

Secondary structure (DSSP, 8-state):
-TTS-HHHHHHHHHHHHTT-SS-----EEEPTT--HHHHHHHHHHHHHTT------EEEPP-HHHHHHHHHHHHHHHHHHHHHTSS---

Sequence (89 aa):
SYYVDQLYIIKAAAVRQKWIDQSQSTNLFAKQGTTGRDLDLWYTTAKKLGLKTTYYLRNQSDAEKSASMRTKVIAELANAALGKLSEPT

Solvent-accessible surface area (backbone atoms only — not comparable to full-atom values): 5348 Å² total; per-residue (Å²): 96,66,93,47,68,58,63,59,55,44,52,56,50,21,65,55,42,80,80,42,91,77,76,58,84,39,68,42,41,38,47,84,87,66,46,73,68,57,52,48,53,48,53,54,47,31,56,76,57,63,37,86,53,71,65,47,80,43,68,60,77,59,62,68,58,53,51,54,50,52,54,51,52,52,52,52,52,52,52,57,55,57,62,65,72,70,69,81,132